Protein AF-A0A1V9YBW0-F1 (afdb_monomer_lite)

Radius of gyration: 20.07 Å; chains: 1; bounding box: 36×22×54 Å

Foldseek 3Di:
DCADVNVVVVVVVVVVVCVVVVHDPDDDDDPDCPRVPDDPPLPDDLPDDLVSVVVVCVVVVHDDDSPDPSVVD

Structure (mmCIF, N/CA/C/O backbone):
data_AF-A0A1V9YBW0-F1
#
_entry.id   AF-A0A1V9YBW0-F1
#
loop_
_atom_site.group_PDB
_atom_site.id
_atom_site.type_symbol
_atom_site.label_atom_id
_atom_site.label_alt_id
_atom_site.label_comp_id
_atom_site.label_asym_id
_atom_site.label_entity_id
_atom_site.label_seq_id
_atom_site.pdbx_PDB_ins_code
_atom_site.Cartn_x
_atom_site.Cartn_y
_atom_site.Cartn_z
_atom_site.occupancy
_atom_site.B_iso_or_equiv
_atom_site.auth_seq_id
_atom_site.auth_comp_id
_atom_site.auth_asym_id
_atom_site.auth_atom_id
_atom_site.pdbx_PDB_model_num
ATOM 1 N N . MET A 1 1 ? 11.613 4.618 3.352 1.00 63.69 1 MET A N 1
ATOM 2 C CA . MET A 1 1 ? 10.414 4.898 2.535 1.00 63.69 1 MET A CA 1
ATOM 3 C C . MET A 1 1 ? 9.248 4.212 3.211 1.00 63.69 1 MET A C 1
ATOM 5 O O . MET A 1 1 ? 9.384 3.047 3.564 1.00 63.69 1 MET A O 1
ATOM 9 N N . PHE A 1 2 ? 8.162 4.933 3.460 1.00 67.56 2 PHE A N 1
ATOM 10 C CA . PHE A 1 2 ? 6.940 4.333 3.982 1.00 67.56 2 PHE A CA 1
ATOM 11 C C . PHE A 1 2 ? 6.373 3.407 2.893 1.00 67.56 2 PHE A C 1
ATOM 13 O O . PHE A 1 2 ? 6.167 3.851 1.766 1.00 67.56 2 PHE A O 1
ATOM 20 N N . ASN A 1 3 ? 6.266 2.113 3.184 1.00 75.19 3 ASN A N 1
ATOM 21 C CA . ASN A 1 3 ? 5.803 1.080 2.254 1.00 75.19 3 ASN A CA 1
ATOM 22 C C . ASN A 1 3 ? 4.515 0.449 2.803 1.00 75.19 3 ASN A C 1
ATOM 24 O O . ASN A 1 3 ? 4.049 0.830 3.878 1.00 75.19 3 ASN A O 1
ATOM 28 N N . HIS A 1 4 ? 3.948 -0.502 2.062 1.00 77.69 4 HIS A N 1
ATOM 29 C CA . HIS A 1 4 ? 2.705 -1.158 2.453 1.00 77.69 4 HIS A CA 1
ATOM 30 C C . HIS A 1 4 ? 2.798 -1.813 3.840 1.00 77.69 4 HIS A C 1
ATOM 32 O O . HIS A 1 4 ? 1.974 -1.519 4.700 1.00 77.69 4 HIS A O 1
ATOM 38 N N . ASP A 1 5 ? 3.839 -2.605 4.098 1.00 84.25 5 ASP A N 1
ATOM 39 C CA . ASP A 1 5 ? 3.99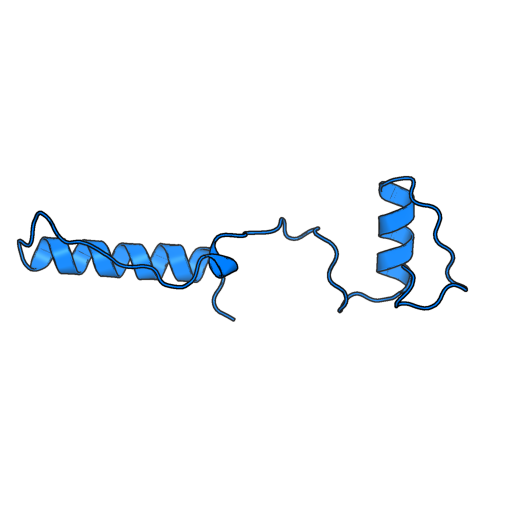1 -3.318 5.375 1.00 84.25 5 ASP A CA 1
ATOM 40 C C . ASP A 1 5 ? 4.148 -2.360 6.561 1.00 84.25 5 ASP A C 1
ATOM 42 O O . ASP A 1 5 ? 3.543 -2.550 7.614 1.00 84.25 5 ASP A O 1
ATOM 46 N N . ASN A 1 6 ? 4.913 -1.278 6.380 1.00 85.19 6 ASN A N 1
ATOM 47 C CA . ASN A 1 6 ? 5.044 -0.227 7.387 1.00 85.19 6 ASN A CA 1
ATOM 48 C C . ASN A 1 6 ? 3.696 0.449 7.663 1.00 85.19 6 ASN A C 1
ATOM 50 O O . ASN A 1 6 ? 3.396 0.735 8.820 1.00 85.19 6 ASN A O 1
ATOM 54 N N . TYR A 1 7 ? 2.884 0.688 6.627 1.00 84.75 7 TYR A N 1
ATOM 55 C CA . TYR A 1 7 ? 1.542 1.242 6.787 1.00 84.75 7 TYR A CA 1
ATOM 56 C C . TYR A 1 7 ? 0.628 0.296 7.561 1.00 84.75 7 TYR A C 1
ATOM 58 O O . TYR A 1 7 ? -0.016 0.738 8.505 1.00 84.75 7 TYR A O 1
ATOM 66 N N . VAL A 1 8 ? 0.591 -0.988 7.196 1.00 87.12 8 VAL A N 1
ATOM 67 C CA . VAL A 1 8 ? -0.264 -1.986 7.854 1.00 87.12 8 VAL A CA 1
ATOM 68 C C . VAL A 1 8 ? 0.099 -2.114 9.332 1.00 87.12 8 VAL A C 1
ATOM 70 O O . VAL A 1 8 ? -0.780 -2.000 10.183 1.00 87.12 8 VAL A O 1
ATOM 73 N N . ASN A 1 9 ? 1.390 -2.253 9.647 1.00 92.31 9 ASN A N 1
ATOM 74 C CA . ASN A 1 9 ? 1.858 -2.347 11.030 1.00 92.31 9 ASN A CA 1
ATOM 75 C C . ASN A 1 9 ? 1.537 -1.079 11.832 1.00 92.31 9 ASN A C 1
ATOM 77 O O . ASN A 1 9 ? 1.058 -1.158 12.960 1.00 92.31 9 ASN A O 1
ATOM 81 N N . TRP A 1 10 ? 1.768 0.099 11.249 1.00 92.62 10 TRP A N 1
ATOM 82 C CA . TRP A 1 10 ? 1.440 1.369 11.894 1.00 92.62 10 TRP A CA 1
ATOM 83 C C . TRP A 1 10 ? -0.068 1.528 12.132 1.00 92.62 10 TRP A C 1
ATOM 85 O O . TRP A 1 10 ? -0.476 1.959 13.211 1.00 92.62 10 TRP A O 1
ATOM 95 N N . PHE A 1 11 ? -0.893 1.169 11.147 1.00 92.38 11 PHE A N 1
ATOM 96 C CA . PHE A 1 11 ? -2.343 1.301 11.241 1.00 92.38 11 PHE A CA 1
ATOM 97 C C . PHE A 1 11 ? -2.924 0.336 12.276 1.00 92.38 11 PHE A C 1
ATOM 99 O O . PHE A 1 11 ? -3.814 0.727 13.023 1.00 92.38 11 PHE A O 1
ATOM 106 N N . GLN A 1 12 ? -2.378 -0.880 12.392 1.00 95.69 12 GLN A N 1
ATOM 107 C CA . GLN A 1 12 ? -2.753 -1.807 13.460 1.00 95.69 12 GLN A CA 1
ATOM 108 C C . GLN A 1 12 ? -2.474 -1.205 14.843 1.00 95.69 12 GLN A C 1
ATOM 110 O O . GLN A 1 12 ? -3.383 -1.133 15.662 1.00 95.69 12 GLN A O 1
ATOM 115 N N . CYS A 1 13 ? -1.270 -0.665 15.068 1.00 97.12 13 CYS A N 1
ATOM 116 C CA . CYS A 1 13 ? -0.937 -0.008 16.336 1.00 97.12 13 CYS A CA 1
ATOM 117 C C . CYS A 1 13 ? -1.876 1.165 16.666 1.00 97.12 13 CYS A C 1
ATOM 119 O O . CYS A 1 13 ? -2.172 1.405 17.834 1.00 97.12 13 CYS A O 1
ATOM 121 N N . LEU A 1 14 ? -2.331 1.916 15.656 1.00 95.62 14 LEU A N 1
ATOM 122 C CA . LEU A 1 14 ? -3.318 2.983 15.841 1.00 95.62 14 LEU A CA 1
ATOM 123 C C . LEU A 1 14 ? -4.671 2.423 16.303 1.00 95.62 14 LEU A C 1
ATOM 125 O O . LEU A 1 14 ? -5.279 2.987 17.210 1.00 95.62 14 LEU A O 1
ATOM 129 N N . LEU A 1 15 ? -5.144 1.338 15.686 1.00 96.25 15 LEU A N 1
ATOM 130 C CA . LEU A 1 15 ? -6.409 0.701 16.056 1.00 96.25 15 LEU A CA 1
ATOM 131 C C . LEU A 1 15 ? -6.356 0.119 17.472 1.00 96.25 15 LEU A C 1
ATOM 133 O O . LEU A 1 15 ? -7.288 0.349 18.238 1.00 96.25 15 LEU A O 1
ATOM 137 N N . ASP A 1 16 ? -5.253 -0.537 17.836 1.00 97.94 16 ASP A N 1
ATOM 138 C CA . ASP A 1 16 ? -5.051 -1.090 19.180 1.00 97.94 16 ASP A CA 1
ATOM 139 C C . ASP A 1 16 ? -5.108 0.018 20.245 1.00 97.94 16 ASP A C 1
ATOM 141 O O . ASP A 1 16 ? -5.781 -0.114 21.261 1.00 97.94 16 ASP A O 1
ATOM 145 N N . GLN A 1 17 ? -4.487 1.174 19.982 1.00 97.75 17 GLN A N 1
ATOM 146 C CA . GLN A 1 17 ? -4.540 2.323 20.896 1.00 97.75 17 GLN A CA 1
ATOM 147 C C . GLN A 1 17 ? -5.947 2.918 21.031 1.00 97.75 17 GLN A C 1
ATOM 149 O O . GLN A 1 17 ? -6.335 3.353 22.115 1.00 97.75 17 GLN A O 1
ATOM 154 N N . ILE A 1 18 ? -6.718 2.971 19.942 1.00 97.88 18 ILE A N 1
ATOM 155 C CA . ILE A 1 18 ? -8.109 3.448 19.973 1.00 97.88 18 ILE A CA 1
ATOM 156 C C . ILE A 1 18 ? -8.974 2.515 20.833 1.00 97.88 18 ILE A C 1
ATOM 158 O O . ILE A 1 18 ? -9.808 3.007 21.605 1.00 97.88 18 ILE A O 1
ATOM 162 N N . ASP A 1 19 ? -8.753 1.203 20.721 1.00 97.50 19 ASP A N 1
ATOM 163 C CA . ASP A 1 19 ? -9.449 0.179 21.503 1.00 97.50 19 ASP A CA 1
ATOM 164 C C . ASP A 1 19 ? -9.073 0.241 22.990 1.00 97.50 19 ASP A C 1
ATOM 166 O O . ASP A 1 19 ? -9.959 0.330 23.840 1.00 97.50 19 ASP A O 1
ATOM 170 N N . ASP A 1 20 ? -7.779 0.358 23.308 1.00 98.25 20 ASP A N 1
ATOM 171 C CA . ASP A 1 20 ? -7.277 0.545 24.678 1.00 98.25 20 ASP A CA 1
ATOM 172 C C . ASP A 1 20 ? -7.873 1.795 25.354 1.00 98.25 20 ASP A C 1
ATOM 174 O O . ASP A 1 20 ? -8.096 1.832 26.567 1.00 98.25 20 ASP A O 1
ATOM 178 N N . MET A 1 21 ? -8.173 2.838 24.574 1.00 97.56 21 MET A N 1
ATOM 179 C CA . MET A 1 21 ? -8.834 4.057 25.051 1.00 97.56 21 MET A CA 1
ATOM 180 C C . MET A 1 21 ? -10.363 3.923 25.187 1.00 97.56 21 MET A C 1
ATOM 182 O O . MET A 1 21 ? -11.025 4.885 25.601 1.00 97.56 21 MET A O 1
ATOM 186 N N . GLY A 1 22 ? -10.945 2.781 24.807 1.00 97.81 22 GLY A N 1
ATOM 187 C CA . GLY A 1 22 ? -12.385 2.519 24.808 1.00 97.81 22 GLY A CA 1
ATOM 188 C C . GLY A 1 22 ? -13.171 3.437 23.869 1.00 97.81 22 GLY A C 1
ATOM 189 O O . GLY A 1 22 ? -14.330 3.766 24.141 1.00 97.81 22 GLY A O 1
ATOM 190 N N . LYS A 1 23 ? -12.542 3.941 22.799 1.00 96.94 23 LYS A N 1
ATOM 191 C CA . LYS A 1 23 ? -13.171 4.889 21.873 1.00 96.94 23 LYS A CA 1
ATOM 192 C C . LYS A 1 23 ? -13.879 4.141 20.753 1.00 96.94 23 LYS A C 1
ATOM 194 O O . LYS A 1 23 ? -13.289 3.349 20.035 1.00 96.94 23 LYS A O 1
ATOM 199 N N . THR A 1 24 ? -15.153 4.462 20.559 1.00 94.25 24 THR A N 1
ATOM 200 C CA . THR A 1 24 ? -15.979 3.919 19.475 1.00 94.25 24 THR A CA 1
ATOM 201 C C . THR A 1 24 ? -16.496 5.052 18.590 1.00 94.25 24 THR A C 1
ATOM 203 O O . THR A 1 24 ? -16.535 6.210 19.007 1.00 94.25 24 THR A O 1
ATOM 206 N N . GLY A 1 25 ? -16.847 4.740 17.337 1.00 93.62 25 GLY A N 1
ATOM 207 C CA . GLY A 1 25 ? -17.339 5.741 16.378 1.00 93.62 25 GLY A CA 1
ATOM 208 C C . GLY A 1 25 ? -16.285 6.757 15.918 1.00 93.62 25 GLY A C 1
ATOM 209 O O . GLY A 1 25 ? -16.633 7.865 15.516 1.00 93.62 25 GLY A O 1
ATOM 210 N N . VAL A 1 26 ? -14.999 6.405 15.998 1.00 95.25 26 VAL A N 1
ATOM 211 C CA . VAL A 1 26 ? -13.889 7.277 15.591 1.00 95.25 26 VAL A CA 1
ATOM 212 C C . VAL A 1 26 ? -13.824 7.383 14.066 1.00 95.25 26 VAL A C 1
ATOM 214 O O . VAL A 1 26 ? -13.889 6.378 13.361 1.00 95.25 26 VAL A O 1
ATOM 217 N N . ILE A 1 27 ? -13.655 8.606 13.558 1.00 93.31 27 ILE A N 1
ATOM 218 C CA . ILE A 1 27 ? -13.415 8.876 12.136 1.00 93.31 27 ILE A CA 1
ATOM 219 C C . ILE A 1 27 ? -11.915 9.079 11.933 1.00 93.31 27 ILE A C 1
ATOM 221 O O . ILE A 1 27 ? -11.333 10.016 12.480 1.00 93.31 27 ILE A O 1
ATOM 225 N N . ILE A 1 28 ? -11.297 8.219 11.124 1.00 90.94 28 ILE A N 1
ATOM 226 C CA . ILE A 1 28 ? -9.891 8.338 10.729 1.00 90.94 28 ILE A CA 1
ATOM 227 C C . ILE A 1 28 ? -9.844 8.960 9.331 1.00 90.94 28 ILE A C 1
ATOM 229 O O . ILE A 1 28 ? -10.230 8.330 8.348 1.00 90.94 28 ILE A O 1
ATOM 233 N N . ALA A 1 29 ? -9.386 10.209 9.240 1.00 87.38 29 ALA A N 1
ATOM 234 C CA . ALA A 1 29 ? -9.208 10.899 7.967 1.00 87.38 29 ALA A CA 1
ATOM 235 C C . ALA A 1 29 ? -7.816 10.596 7.393 1.00 87.38 29 ALA A C 1
ATOM 237 O O . ALA A 1 29 ? -6.801 11.018 7.944 1.00 87.38 29 ALA A O 1
ATOM 238 N N . LEU A 1 30 ? -7.772 9.863 6.279 1.00 84.69 30 LEU A N 1
ATOM 239 C CA . LEU A 1 30 ? -6.538 9.544 5.562 1.00 84.69 30 LEU A CA 1
ATOM 240 C C . LEU A 1 30 ? -6.391 10.475 4.353 1.00 84.69 30 LEU A C 1
ATOM 242 O O . LEU A 1 30 ? -6.984 10.242 3.304 1.00 84.69 30 LEU A O 1
ATOM 246 N N . ASP A 1 31 ? -5.582 11.525 4.494 1.00 75.69 31 ASP A N 1
ATOM 247 C CA . ASP A 1 31 ? -5.388 12.565 3.465 1.00 75.69 31 ASP A CA 1
ATOM 248 C C . ASP A 1 31 ? -4.405 12.159 2.344 1.00 75.69 31 ASP A C 1
ATOM 250 O O . ASP A 1 31 ? -3.912 12.985 1.582 1.00 75.69 31 ASP A O 1
ATOM 254 N N . ASN A 1 32 ? -4.043 10.877 2.222 1.00 66.75 32 ASN A N 1
ATOM 255 C CA . ASN A 1 32 ? -3.020 10.493 1.250 1.00 66.75 32 ASN A CA 1
ATOM 256 C C . ASN A 1 32 ? -3.270 9.144 0.576 1.00 66.75 32 ASN A C 1
ATOM 258 O O . ASN A 1 32 ? -2.652 8.128 0.885 1.00 66.75 32 ASN A O 1
ATOM 262 N N . ALA A 1 33 ? -4.145 9.164 -0.432 1.00 59.41 33 ALA A N 1
ATOM 263 C CA . ALA A 1 33 ? -4.470 7.999 -1.254 1.00 59.41 33 ALA A CA 1
ATOM 264 C 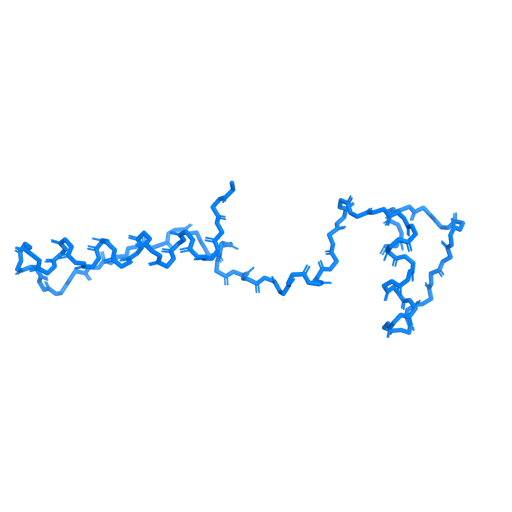C . ALA A 1 33 ? -3.288 7.470 -2.092 1.00 59.41 33 ALA A C 1
ATOM 266 O O . ALA A 1 33 ? -3.355 6.360 -2.622 1.00 59.41 33 ALA A O 1
ATOM 267 N N . SER A 1 34 ? -2.205 8.244 -2.237 1.00 65.94 34 SER A N 1
ATOM 268 C CA . SER A 1 34 ? -1.063 7.859 -3.075 1.00 65.94 34 SER A CA 1
ATOM 269 C C . SER A 1 34 ? -0.313 6.630 -2.542 1.00 65.94 34 SER A C 1
ATOM 271 O O . SER A 1 34 ? 0.092 5.790 -3.341 1.00 65.94 34 SER A O 1
ATOM 273 N N . TYR A 1 35 ? -0.222 6.451 -1.218 1.00 60.88 35 TYR A N 1
ATOM 274 C CA . TYR A 1 35 ? 0.427 5.284 -0.598 1.00 60.88 35 TYR A CA 1
ATOM 275 C C . TYR A 1 35 ? -0.408 3.999 -0.671 1.00 60.88 35 TYR A C 1
ATOM 277 O O . TYR A 1 35 ? 0.132 2.907 -0.506 1.00 60.88 35 TYR A O 1
ATOM 285 N N . HIS A 1 36 ? -1.712 4.106 -0.945 1.00 59.47 36 HIS A N 1
ATOM 286 C CA . HIS A 1 36 ? -2.590 2.947 -1.138 1.00 59.47 36 HIS A CA 1
ATOM 287 C C . HIS A 1 36 ? -2.558 2.407 -2.568 1.00 59.47 36 HIS A C 1
ATOM 289 O O . HIS A 1 36 ? -3.061 1.315 -2.821 1.00 59.47 36 HIS A O 1
ATOM 295 N N . LYS A 1 37 ? -1.932 3.127 -3.507 1.00 64.94 37 LYS A N 1
ATOM 296 C CA . LYS A 1 37 ? -1.635 2.612 -4.846 1.00 64.94 37 LYS A CA 1
ATOM 297 C C . LYS A 1 37 ? -0.387 1.735 -4.773 1.00 64.94 37 LYS A C 1
ATOM 299 O O . LYS A 1 37 ? 0.673 2.100 -5.275 1.00 64.94 37 LYS A O 1
ATOM 304 N N . GLY A 1 38 ? -0.512 0.598 -4.093 1.00 63.00 38 GLY A N 1
ATOM 305 C CA . GLY A 1 38 ? 0.498 -0.449 -4.118 1.00 63.00 38 GLY A CA 1
ATOM 306 C C . GLY A 1 38 ? 0.628 -0.953 -5.548 1.00 63.00 38 GLY A C 1
ATOM 307 O O . GLY A 1 38 ? -0.261 -1.631 -6.055 1.00 63.00 38 GLY A O 1
ATOM 308 N N . LEU A 1 39 ? 1.701 -0.559 -6.221 1.00 71.38 39 LEU A N 1
ATOM 309 C CA . LEU A 1 39 ? 2.083 -1.163 -7.485 1.00 71.38 39 LEU A CA 1
ATOM 310 C C . LEU A 1 39 ? 2.847 -2.455 -7.163 1.00 71.38 39 LEU A C 1
ATOM 312 O O . LEU A 1 39 ? 3.681 -2.426 -6.253 1.00 71.38 39 LEU A O 1
ATOM 316 N N . PRO A 1 40 ? 2.583 -3.565 -7.873 1.00 74.44 40 PRO A N 1
ATOM 317 C CA . PRO A 1 40 ? 3.413 -4.763 -7.802 1.00 74.44 40 PRO A CA 1
ATOM 318 C C . PRO A 1 40 ? 4.911 -4.436 -7.908 1.00 74.44 40 PRO A C 1
ATOM 320 O O . PRO A 1 40 ? 5.290 -3.484 -8.596 1.00 74.44 40 PRO A O 1
ATOM 323 N N . ASP A 1 41 ? 5.775 -5.196 -7.231 1.00 71.12 41 ASP A N 1
ATOM 324 C CA . ASP A 1 41 ? 7.221 -4.908 -7.179 1.00 71.12 41 ASP A CA 1
ATOM 325 C C . ASP A 1 41 ? 7.905 -4.916 -8.554 1.00 71.12 41 ASP A C 1
ATOM 327 O O . ASP A 1 41 ? 8.910 -4.225 -8.764 1.00 71.12 41 ASP A O 1
ATOM 331 N N . ASP A 1 42 ? 7.341 -5.676 -9.487 1.00 72.81 42 ASP A N 1
ATOM 332 C CA . ASP A 1 42 ? 7.723 -5.784 -10.890 1.00 72.81 42 ASP A CA 1
ATOM 333 C C . ASP A 1 42 ? 7.184 -4.641 -11.764 1.00 72.81 42 ASP A C 1
ATOM 335 O O . ASP A 1 42 ? 7.550 -4.543 -12.934 1.00 72.81 42 ASP A O 1
ATOM 339 N N . THR A 1 43 ? 6.388 -3.726 -11.205 1.00 79.62 43 THR A N 1
ATOM 340 C CA . THR A 1 43 ? 5.943 -2.538 -11.933 1.00 79.62 43 THR A CA 1
ATOM 341 C C . THR A 1 43 ? 7.137 -1.674 -12.306 1.00 79.62 43 THR A C 1
ATOM 343 O O . THR A 1 43 ? 7.980 -1.336 -11.466 1.00 79.62 43 THR A O 1
ATOM 346 N N . PHE A 1 44 ? 7.178 -1.270 -13.573 1.00 74.31 44 PHE A N 1
ATOM 347 C CA . PHE A 1 44 ? 8.263 -0.475 -14.124 1.00 74.31 44 PHE A CA 1
ATOM 348 C C . PHE A 1 44 ? 8.439 0.839 -13.376 1.00 74.31 44 PHE A C 1
ATOM 350 O O . PHE A 1 44 ? 7.500 1.608 -13.167 1.00 74.31 44 PHE A O 1
ATOM 357 N N . LYS A 1 45 ? 9.683 1.107 -12.981 1.00 79.56 45 LYS A N 1
ATOM 358 C CA . LYS A 1 45 ? 10.070 2.352 -12.320 1.00 79.56 45 LYS A CA 1
ATOM 359 C C . LYS A 1 45 ? 10.997 3.096 -13.266 1.00 79.56 45 LYS A C 1
ATOM 361 O O . LYS A 1 45 ? 11.973 2.521 -13.737 1.00 79.56 45 LYS A O 1
ATOM 366 N N . GLY A 1 46 ? 10.777 4.395 -13.469 1.00 75.50 46 GLY A N 1
ATOM 367 C CA . GLY A 1 46 ? 11.682 5.232 -14.278 1.00 75.50 46 GLY A CA 1
ATOM 368 C C . GLY A 1 46 ? 13.133 5.266 -13.759 1.00 75.50 46 GLY A C 1
ATOM 369 O O . GLY A 1 46 ? 14.057 5.679 -14.461 1.00 75.50 46 GLY A O 1
ATOM 370 N N . THR A 1 47 ? 13.365 4.787 -12.533 1.00 81.56 47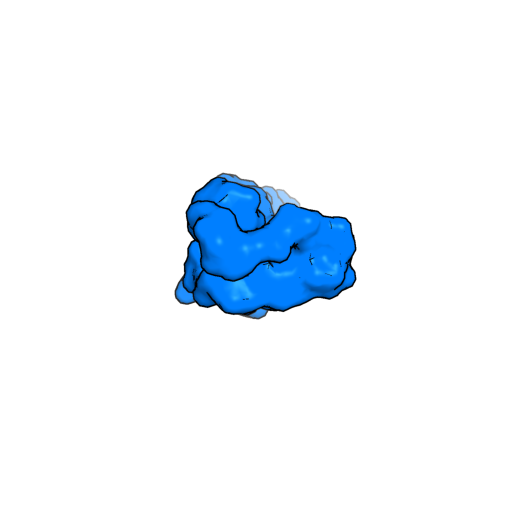 THR A N 1
ATOM 371 C CA . THR A 1 47 ? 14.693 4.593 -11.940 1.00 81.56 47 THR A CA 1
ATOM 372 C C . THR A 1 47 ? 15.428 3.348 -12.445 1.00 81.56 47 THR A C 1
ATOM 374 O O . THR A 1 47 ? 16.644 3.275 -12.280 1.00 81.56 47 THR A O 1
ATOM 377 N N . TRP A 1 48 ? 14.756 2.385 -13.084 1.00 87.94 48 TRP A N 1
ATOM 378 C CA . TRP A 1 48 ? 15.382 1.164 -13.605 1.00 87.94 48 TRP A CA 1
ATOM 379 C C . TRP A 1 48 ? 16.401 1.457 -14.708 1.00 87.94 48 TRP A C 1
ATOM 381 O O . TRP A 1 48 ? 16.368 2.511 -15.342 1.00 87.94 48 TRP A O 1
ATOM 391 N N . SER A 1 49 ? 17.347 0.542 -14.928 1.00 89.81 49 SER A N 1
ATOM 392 C CA . SER A 1 49 ? 18.305 0.677 -16.028 1.00 89.81 49 SER A CA 1
ATOM 393 C C . SER A 1 49 ? 17.586 0.590 -17.376 1.00 89.81 49 SER A C 1
ATOM 395 O O . SER A 1 49 ? 16.539 -0.039 -17.499 1.00 89.81 49 SER A O 1
ATOM 397 N N . LYS A 1 50 ? 18.167 1.209 -18.408 1.00 89.88 50 LYS A N 1
ATOM 398 C CA . LYS A 1 50 ? 17.602 1.184 -19.763 1.00 89.88 50 LYS A CA 1
ATOM 399 C C . LYS A 1 50 ? 17.442 -0.243 -20.296 1.00 89.88 50 LYS A C 1
ATOM 401 O O . LYS A 1 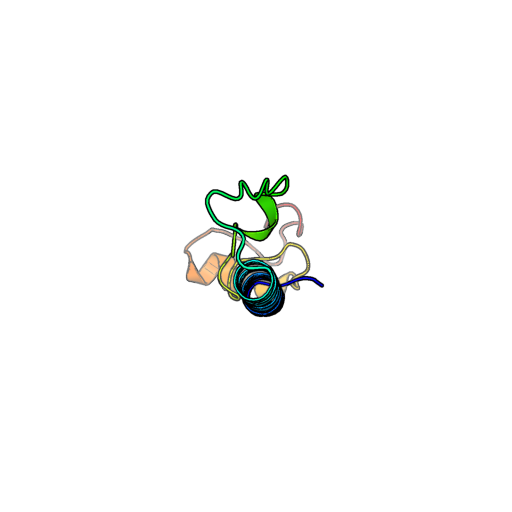50 ? 16.402 -0.561 -20.844 1.00 89.88 50 LYS A O 1
ATOM 406 N N . ALA A 1 51 ? 18.439 -1.101 -20.070 1.00 90.50 51 ALA A N 1
ATOM 407 C CA . ALA A 1 51 ? 18.374 -2.512 -20.451 1.00 90.50 51 ALA A CA 1
ATOM 408 C C . ALA A 1 51 ? 17.168 -3.216 -19.812 1.00 90.50 51 ALA A C 1
ATOM 410 O O . ALA A 1 51 ? 16.390 -3.855 -20.507 1.00 90.50 51 ALA A O 1
ATOM 411 N N . ARG A 1 52 ? 16.948 -2.992 -18.510 1.00 89.75 52 ARG A N 1
ATOM 412 C CA . ARG A 1 52 ? 15.822 -3.580 -17.781 1.00 89.75 52 ARG A CA 1
ATOM 413 C C . ARG A 1 52 ? 14.464 -3.042 -18.246 1.00 89.75 52 ARG A C 1
ATOM 415 O O . ARG A 1 52 ? 13.483 -3.765 -18.165 1.00 89.75 52 ARG A O 1
ATOM 422 N N . LEU A 1 53 ? 14.397 -1.793 -18.715 1.00 90.19 53 LEU A N 1
ATOM 423 C CA . LEU A 1 53 ? 13.187 -1.227 -19.328 1.00 90.19 53 LEU A CA 1
ATOM 424 C C . LEU A 1 53 ? 12.913 -1.818 -20.724 1.00 90.19 53 LEU A C 1
ATOM 426 O O . LEU A 1 53 ? 11.760 -2.043 -21.062 1.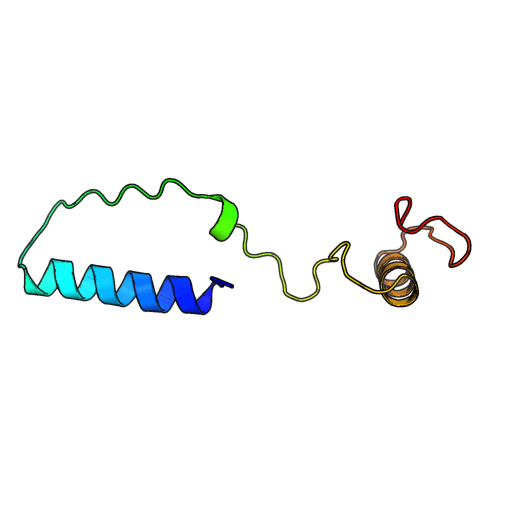00 90.19 53 LEU A O 1
ATOM 430 N N . VAL A 1 54 ? 13.949 -2.129 -21.508 1.00 91.75 54 VAL A N 1
ATOM 431 C CA . VAL A 1 54 ? 13.788 -2.804 -22.810 1.00 91.75 54 VAL A CA 1
ATOM 432 C C . VAL A 1 54 ? 13.337 -4.257 -22.628 1.00 91.75 54 VAL A C 1
ATOM 434 O O . VAL A 1 54 ? 12.356 -4.651 -23.247 1.00 91.75 54 VAL A O 1
ATOM 437 N N . GLU A 1 55 ? 13.969 -5.024 -21.731 1.00 90.62 55 GLU A N 1
ATOM 438 C CA . GLU A 1 55 ? 13.548 -6.402 -21.390 1.00 90.62 55 GLU A CA 1
ATOM 439 C C . GLU A 1 55 ? 12.088 -6.449 -20.913 1.00 90.62 55 GLU A C 1
ATOM 441 O O . GLU A 1 55 ? 11.308 -7.335 -21.260 1.00 90.62 55 GLU A O 1
ATOM 446 N N . ALA A 1 56 ? 11.709 -5.449 -20.123 1.00 89.44 56 ALA A N 1
ATOM 447 C CA . ALA A 1 56 ? 10.344 -5.196 -19.711 1.00 89.44 56 ALA A CA 1
ATOM 448 C C . ALA A 1 56 ? 9.405 -4.967 -20.904 1.00 89.44 56 ALA A C 1
ATOM 450 O O . ALA A 1 56 ? 8.382 -5.635 -21.012 1.00 89.44 56 ALA A O 1
ATOM 451 N N . CYS A 1 57 ? 9.738 -4.056 -21.818 1.00 90.12 57 CYS A N 1
ATOM 452 C CA . CYS A 1 57 ? 8.945 -3.827 -23.023 1.00 90.12 57 CYS A CA 1
ATOM 453 C C . CYS A 1 57 ? 8.794 -5.105 -23.866 1.00 90.12 57 CYS A C 1
ATOM 455 O O . CYS A 1 57 ? 7.682 -5.406 -24.294 1.00 90.12 57 CYS A O 1
ATOM 457 N N . GLU A 1 58 ? 9.858 -5.898 -24.025 1.00 90.38 58 GLU A N 1
ATOM 458 C CA . GLU A 1 58 ? 9.821 -7.189 -24.725 1.00 90.38 58 GLU A CA 1
ATOM 459 C C . GLU A 1 58 ? 8.837 -8.173 -24.077 1.00 90.38 58 GLU A C 1
ATOM 461 O O . GLU A 1 58 ? 8.019 -8.769 -24.780 1.00 90.38 58 GLU A O 1
ATOM 466 N N . LEU A 1 59 ? 8.850 -8.294 -22.742 1.00 89.88 59 LEU A N 1
ATOM 467 C CA . LEU A 1 59 ? 7.931 -9.163 -21.995 1.00 89.88 59 LEU A CA 1
ATOM 468 C C . LEU A 1 59 ? 6.455 -8.826 -22.262 1.00 89.88 59 LEU A C 1
ATOM 470 O O . LEU A 1 59 ? 5.616 -9.724 -22.319 1.00 89.88 59 LEU A O 1
ATOM 474 N N . PHE A 1 60 ? 6.139 -7.542 -22.439 1.00 89.38 60 PHE A N 1
ATOM 475 C CA . PHE A 1 60 ? 4.776 -7.064 -22.688 1.00 89.38 60 PHE A CA 1
ATOM 476 C C . PHE A 1 60 ? 4.465 -6.830 -24.178 1.00 89.38 60 PHE A C 1
ATOM 478 O O . PHE A 1 60 ? 3.383 -6.341 -24.501 1.00 89.38 60 PHE A O 1
ATOM 485 N N . GLY A 1 61 ? 5.376 -7.180 -25.097 1.00 91.38 61 GLY A N 1
ATOM 486 C CA . GLY A 1 61 ? 5.186 -7.002 -26.542 1.00 91.38 61 GLY A CA 1
ATOM 487 C C . GLY A 1 61 ? 5.171 -5.538 -27.000 1.00 91.38 61 GLY A C 1
ATOM 488 O O . GLY A 1 61 ? 4.596 -5.216 -28.040 1.00 91.38 61 GLY A O 1
ATOM 489 N N . ILE A 1 62 ? 5.776 -4.643 -26.221 1.00 91.19 62 ILE A N 1
ATOM 490 C CA . ILE A 1 62 ? 5.922 -3.221 -26.527 1.00 91.19 62 ILE A CA 1
ATOM 491 C C . ILE A 1 62 ? 7.199 -3.040 -27.351 1.00 91.19 62 ILE A C 1
ATOM 493 O O . ILE A 1 62 ? 8.278 -3.469 -26.947 1.00 91.19 62 ILE A O 1
ATOM 497 N N . ALA A 1 63 ? 7.089 -2.388 -28.508 1.00 92.12 63 ALA A N 1
ATOM 498 C CA . ALA A 1 63 ? 8.250 -2.088 -29.337 1.00 92.12 63 ALA A CA 1
ATOM 499 C C . ALA A 1 63 ? 9.132 -1.032 -28.654 1.00 92.12 63 ALA A C 1
ATOM 501 O O . ALA A 1 63 ? 8.744 0.130 -28.556 1.00 92.12 63 ALA A O 1
ATOM 502 N N . ALA A 1 64 ? 10.316 -1.445 -28.206 1.00 90.94 64 ALA A N 1
ATOM 503 C CA . ALA A 1 64 ? 11.347 -0.572 -27.663 1.00 90.94 64 ALA A CA 1
ATOM 504 C C . ALA A 1 64 ? 12.727 -1.077 -28.091 1.00 90.94 64 ALA A C 1
ATOM 506 O O . ALA A 1 64 ? 12.952 -2.279 -28.229 1.00 90.94 64 ALA A O 1
ATOM 507 N N . SER A 1 65 ? 13.662 -0.158 -28.292 1.00 88.38 65 SER A N 1
ATOM 508 C CA . SER A 1 65 ? 15.041 -0.448 -28.665 1.00 88.38 65 SER A CA 1
ATOM 509 C C . SER A 1 65 ? 16.013 0.116 -27.638 1.00 88.38 65 SER A C 1
ATOM 511 O O . SER A 1 65 ? 15.828 1.197 -27.077 1.00 88.38 65 SER A O 1
ATOM 513 N N . ILE A 1 66 ? 17.154 -0.554 -27.471 1.00 87.88 66 ILE A N 1
ATOM 514 C CA . ILE A 1 66 ? 18.271 -0.020 -26.685 1.00 87.88 66 ILE A CA 1
ATOM 515 C C . ILE A 1 66 ? 18.838 1.284 -2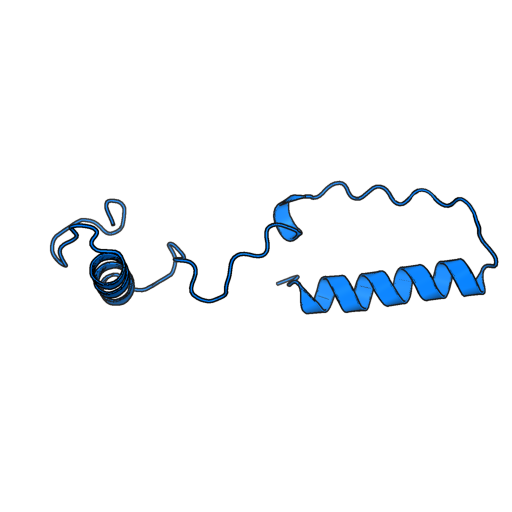7.270 1.00 87.88 66 ILE A C 1
ATOM 517 O O . ILE A 1 66 ? 19.601 1.972 -26.593 1.00 87.88 66 ILE A O 1
ATOM 521 N N . SER A 1 67 ? 18.482 1.657 -28.502 1.00 90.31 67 SER A N 1
ATOM 522 C CA . SER A 1 67 ? 18.806 2.961 -29.088 1.00 90.31 67 SER A CA 1
ATOM 523 C C . SER A 1 67 ? 17.891 4.093 -28.614 1.00 90.31 67 SER A C 1
ATOM 525 O O . SER A 1 67 ? 18.345 5.233 -28.578 1.00 90.31 67 SER A O 1
ATOM 527 N N . ASP A 1 68 ? 16.655 3.804 -28.200 1.00 90.25 68 ASP A N 1
ATOM 528 C CA . ASP A 1 68 ? 15.635 4.823 -27.897 1.00 90.25 68 ASP A CA 1
ATOM 529 C C . ASP A 1 68 ? 16.002 5.628 -26.655 1.00 90.25 68 ASP A C 1
ATOM 531 O O . ASP A 1 68 ? 16.683 5.123 -25.768 1.00 90.25 68 ASP A O 1
ATOM 535 N N . TYR A 1 69 ? 15.602 6.890 -26.523 1.00 88.94 69 TYR A N 1
ATOM 536 C CA . TYR A 1 69 ? 15.893 7.603 -25.277 1.00 88.94 69 TYR A CA 1
ATOM 537 C C . TYR A 1 69 ? 15.153 6.948 -24.107 1.00 88.94 69 TYR A C 1
ATOM 539 O O . TYR A 1 69 ? 14.023 6.504 -24.246 1.00 88.94 69 TYR A O 1
ATOM 547 N N . LYS A 1 70 ? 15.754 6.936 -22.911 1.00 85.19 70 LYS A N 1
ATOM 548 C CA . LYS A 1 70 ? 15.111 6.363 -21.713 1.00 85.19 70 LYS A CA 1
ATOM 549 C C . LYS A 1 70 ? 13.778 7.048 -21.364 1.00 85.19 70 LYS A C 1
ATOM 551 O O . LYS A 1 70 ? 12.971 6.480 -20.661 1.00 85.19 70 LYS A O 1
ATOM 556 N N . THR A 1 71 ? 13.555 8.277 -21.824 1.00 84.88 71 THR A N 1
ATOM 557 C CA . THR A 1 71 ? 12.278 8.991 -21.667 1.00 84.88 71 THR A CA 1
ATOM 558 C C . THR A 1 71 ? 11.207 8.560 -22.674 1.00 84.88 71 THR A C 1
ATOM 560 O O . THR A 1 71 ? 10.074 9.013 -22.565 1.00 84.88 71 THR A O 1
ATOM 563 N N . GLN A 1 72 ? 11.578 7.773 -23.685 1.00 83.25 72 GLN A N 1
ATOM 564 C CA . GLN A 1 72 ? 10.699 7.226 -24.725 1.00 83.25 72 GLN A CA 1
ATOM 565 C C . GLN A 1 72 ? 10.385 5.737 -24.506 1.00 83.25 72 GLN A C 1
ATOM 567 O O . GLN A 1 72 ? 9.526 5.210 -25.207 1.00 83.25 72 GLN A O 1
ATOM 572 N N . ILE A 1 73 ? 11.086 5.094 -23.564 1.00 79.94 73 ILE A N 1
ATOM 573 C CA . ILE A 1 73 ? 10.867 3.722 -23.088 1.00 79.94 73 ILE A CA 1
ATOM 574 C C . ILE A 1 73 ? 10.170 3.816 -21.732 1.00 79.94 73 ILE A C 1
ATOM 576 O O . ILE A 1 73 ? 9.101 3.197 -21.566 1.00 79.94 73 ILE A O 1
#

Sequence (73 aa):
MFNHDNYVNWFQCLLDQIDDMGKTGVIIALDNASYHKGLPDDTFKGTWSKARLVEACELFGIAASISDYKTQI

pLDDT: mean 85.19, std 10.68, range [59.41, 98.25]

Secondary structure (DSSP, 8-state):
---HHHHHHHHHHHHHHHHHTT--S-------GGGG----TTS--TTS-HHHHHHHHHHTT----TTS-TTT-

Organism: Achlya hypogyna (NCBI:txid1202772)